Protein AF-A0A7C1EFW2-F1 (afdb_monomer_lite)

pLDDT: mean 73.29, std 19.78, range [35.16, 95.38]

Sequence (74 aa):
MEEDFNKRQTHPVLANCATPRQRIIDKLAQAGAQGIILGCTETGLLVSAGDCSIPLFDTTQIHAMAAVDYVLIE

Secondary structure (DSSP, 8-state):
--SSTT-----TTTTT---HHHHHHHHHHHTT---EEE-SHHHHTT--GGG-SS-EEEHHHHHHHHHHHHHH--

Foldseek 3Di:
DPPPPPCPDPDVVVVPPDDPVLVVLVVVVVVPDQEEEDPDPVVCVPDDQVSHPHYYHDPVVVVVVVVVVVVPPD

Structure (mmCIF, N/CA/C/O backbone):
data_AF-A0A7C1EFW2-F1
#
_entry.id   AF-A0A7C1EFW2-F1
#
loop_
_atom_site.group_PDB
_atom_site.id
_atom_site.type_symbol
_atom_site.label_atom_id
_atom_site.label_alt_id
_atom_site.label_comp_id
_atom_site.label_asym_id
_atom_site.label_entity_id
_atom_site.label_seq_id
_atom_site.pdbx_PDB_ins_code
_atom_site.Cartn_x
_atom_site.Cartn_y
_atom_site.Cartn_z
_atom_site.occupancy
_atom_site.B_iso_or_equiv
_atom_site.auth_seq_id
_atom_site.auth_comp_id
_atom_site.auth_asym_id
_atom_site.auth_atom_id
_atom_site.pdbx_PDB_model_num
ATOM 1 N N . MET A 1 1 ? 20.673 -15.785 12.600 1.00 37.31 1 MET A N 1
ATOM 2 C CA . MET A 1 1 ? 20.488 -14.331 12.811 1.00 37.31 1 MET A CA 1
ATOM 3 C C . MET A 1 1 ? 19.291 -13.851 11.986 1.00 37.31 1 MET A C 1
ATOM 5 O O . MET A 1 1 ? 19.385 -12.857 11.288 1.00 37.31 1 MET A O 1
ATOM 9 N N . GLU A 1 2 ? 18.168 -14.574 12.049 1.00 35.16 2 GLU A N 1
ATOM 10 C CA . GLU A 1 2 ? 17.009 -14.342 11.166 1.00 35.16 2 GLU A CA 1
ATOM 11 C C . GLU A 1 2 ? 15.669 -14.696 11.844 1.00 35.16 2 GLU A C 1
ATOM 13 O O . GLU A 1 2 ? 14.646 -14.794 11.181 1.00 35.16 2 GLU A O 1
ATOM 18 N N . GLU A 1 3 ? 15.641 -14.868 13.174 1.00 36.94 3 GLU A N 1
ATOM 19 C CA . GLU A 1 3 ? 14.439 -15.342 13.893 1.00 36.94 3 GLU A CA 1
ATOM 20 C C . GLU A 1 3 ? 13.832 -14.356 14.908 1.00 36.94 3 GLU A C 1
ATOM 22 O O . GLU A 1 3 ? 12.833 -14.681 15.549 1.00 36.94 3 GLU A O 1
ATOM 27 N N . ASP A 1 4 ? 14.354 -13.131 15.034 1.00 37.06 4 ASP A N 1
ATOM 28 C CA . ASP A 1 4 ? 13.908 -12.201 16.090 1.00 37.06 4 ASP A CA 1
ATOM 29 C C . ASP A 1 4 ? 13.149 -10.958 15.597 1.00 37.06 4 ASP A C 1
ATOM 31 O O . ASP A 1 4 ? 12.592 -10.219 16.407 1.00 37.06 4 ASP A O 1
ATOM 35 N N . PHE A 1 5 ? 13.017 -10.741 14.283 1.00 38.50 5 PHE A N 1
ATOM 36 C CA . PHE A 1 5 ? 12.228 -9.612 13.759 1.00 38.50 5 PHE A CA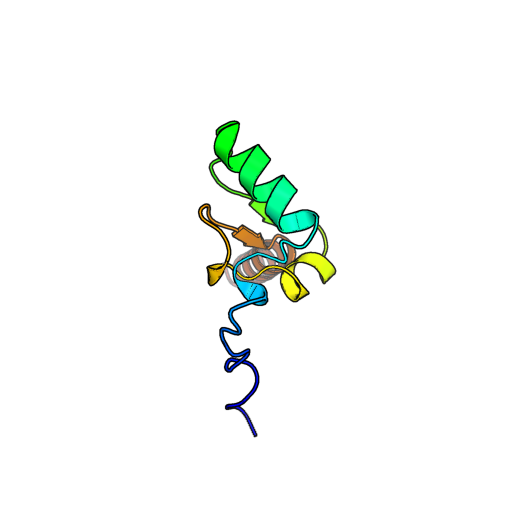 1
ATOM 37 C C . PHE A 1 5 ? 10.707 -9.813 13.921 1.00 38.50 5 PHE A C 1
ATOM 39 O O . PHE A 1 5 ? 9.954 -8.843 13.991 1.00 38.50 5 PHE A O 1
ATOM 46 N N . ASN A 1 6 ? 10.254 -11.068 14.044 1.00 42.47 6 ASN A N 1
ATOM 47 C CA . ASN A 1 6 ? 8.831 -11.423 14.097 1.00 42.47 6 ASN A CA 1
ATOM 48 C C . ASN A 1 6 ? 8.307 -11.734 15.515 1.00 42.47 6 ASN A C 1
ATOM 50 O O . ASN A 1 6 ? 7.175 -12.177 15.683 1.00 42.47 6 ASN A O 1
ATOM 54 N N . LYS A 1 7 ? 9.115 -11.503 16.559 1.00 41.56 7 LYS A N 1
ATOM 55 C CA . LYS A 1 7 ? 8.715 -11.689 17.966 1.00 41.56 7 LYS A CA 1
ATOM 56 C C . LYS A 1 7 ? 8.528 -10.355 18.684 1.00 41.56 7 LYS A C 1
ATOM 58 O O . LYS A 1 7 ? 8.959 -10.196 19.826 1.00 41.56 7 LYS A O 1
ATOM 63 N N . ARG A 1 8 ? 7.849 -9.385 18.056 1.00 51.72 8 ARG A N 1
ATOM 64 C CA . ARG A 1 8 ? 7.290 -8.247 18.805 1.00 51.72 8 ARG A CA 1
ATOM 65 C C . ARG A 1 8 ? 6.107 -8.749 19.626 1.00 51.72 8 ARG A C 1
ATOM 67 O O . ARG A 1 8 ? 4.963 -8.767 19.198 1.00 51.72 8 ARG A O 1
ATOM 74 N N . GLN A 1 9 ? 6.489 -9.243 20.798 1.00 48.72 9 GLN A N 1
ATOM 75 C CA . GLN A 1 9 ? 5.681 -9.722 21.901 1.00 48.72 9 GLN A CA 1
ATOM 76 C C . GLN A 1 9 ? 4.385 -8.930 22.040 1.00 48.72 9 GLN A C 1
ATOM 78 O O . GLN A 1 9 ? 4.402 -7.715 22.210 1.00 48.72 9 GLN A O 1
ATOM 83 N N . THR A 1 10 ? 3.276 -9.657 22.047 1.00 43.78 10 THR A N 1
ATOM 84 C CA . THR A 1 10 ? 1.951 -9.226 22.482 1.00 43.78 10 THR A CA 1
ATOM 85 C C . THR A 1 10 ? 1.995 -8.811 23.958 1.00 43.78 10 THR A C 1
ATOM 87 O O . THR A 1 10 ? 1.663 -9.588 24.851 1.00 43.78 10 THR A O 1
ATOM 90 N N . HIS A 1 11 ? 2.453 -7.594 24.244 1.00 37.22 11 HIS A N 1
ATOM 91 C CA . HIS A 1 11 ? 2.339 -6.992 25.570 1.00 37.22 11 HIS A CA 1
ATOM 92 C C . HIS A 1 11 ? 0.917 -6.417 25.723 1.00 37.22 11 HIS A C 1
ATOM 94 O O . HIS A 1 11 ? 0.448 -5.754 24.801 1.00 37.22 11 HIS A O 1
ATOM 100 N N . PRO A 1 12 ? 0.216 -6.581 26.861 1.00 40.22 12 PRO A N 1
ATOM 101 C CA . PRO A 1 12 ? -1.170 -6.115 27.043 1.00 40.22 12 PRO A CA 1
ATOM 102 C C . PRO A 1 12 ? -1.375 -4.590 26.914 1.00 40.22 12 PRO A C 1
ATOM 104 O O . PRO A 1 12 ? -2.508 -4.125 26.862 1.00 40.22 12 PRO A O 1
ATOM 107 N N . VAL A 1 13 ? -0.295 -3.805 26.802 1.00 40.31 13 VAL A N 1
ATOM 108 C CA . VAL A 1 13 ? -0.331 -2.367 26.470 1.00 40.31 13 VAL A CA 1
ATOM 109 C C . VAL A 1 13 ? -0.353 -2.118 24.944 1.00 40.31 13 VAL A C 1
ATOM 111 O O . VAL A 1 13 ? -0.883 -1.102 24.498 1.00 40.31 13 VAL A O 1
ATOM 114 N N . LEU A 1 14 ? 0.127 -3.064 24.123 1.00 45.19 14 LEU A N 1
ATOM 115 C CA . LEU A 1 14 ? 0.017 -3.044 22.651 1.00 45.19 14 LEU A CA 1
ATOM 116 C C . LEU A 1 14 ? -1.399 -3.364 22.157 1.00 45.19 14 LEU A C 1
ATOM 118 O O . LEU A 1 14 ? -1.732 -3.043 21.024 1.00 45.19 14 LEU A O 1
ATOM 122 N N . ALA A 1 15 ? -2.260 -3.912 23.017 1.00 43.94 15 ALA A N 1
ATOM 123 C CA . ALA A 1 15 ? -3.678 -4.091 22.714 1.00 43.94 15 ALA A CA 1
ATOM 124 C C . ALA A 1 15 ? -4.443 -2.755 22.589 1.00 43.94 15 ALA A C 1
ATOM 126 O O . ALA A 1 15 ? -5.603 -2.763 22.192 1.00 43.94 15 ALA A O 1
ATOM 127 N N . ASN A 1 16 ? -3.827 -1.610 22.933 1.00 42.25 16 ASN A N 1
ATOM 128 C CA . ASN A 1 16 ? -4.501 -0.308 22.871 1.00 42.25 16 ASN A CA 1
ATOM 129 C C . ASN A 1 16 ? -3.625 0.907 22.487 1.00 42.25 16 ASN A C 1
ATOM 131 O O . ASN A 1 16 ? -4.130 2.033 22.469 1.00 42.25 16 ASN A O 1
ATOM 135 N N . CYS A 1 17 ? -2.345 0.738 22.122 1.00 41.78 17 CYS A N 1
ATOM 136 C CA . CYS A 1 17 ? -1.518 1.847 21.616 1.00 41.78 17 CYS A CA 1
ATOM 137 C C . CYS A 1 17 ? -1.551 1.933 20.079 1.00 41.78 17 CYS A C 1
ATOM 139 O O . CYS A 1 17 ? -0.568 1.753 19.365 1.00 41.78 17 CYS A O 1
ATOM 141 N N . ALA A 1 18 ? -2.740 2.247 19.575 1.00 53.66 18 ALA A N 1
ATOM 142 C CA . ALA A 1 18 ? -2.980 2.599 18.189 1.00 53.66 18 ALA A CA 1
ATOM 143 C C . ALA A 1 18 ? -2.065 3.757 17.761 1.00 53.66 18 ALA A C 1
ATOM 145 O O . ALA A 1 18 ? -2.232 4.895 18.221 1.00 53.66 18 ALA A O 1
ATOM 146 N N . THR A 1 19 ? -1.117 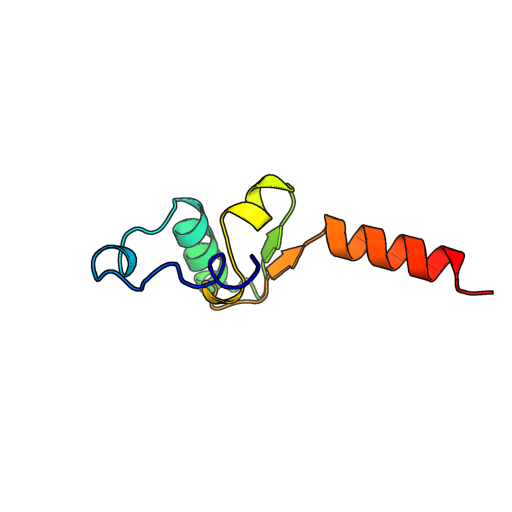3.489 16.860 1.00 60.69 19 THR A N 1
ATOM 147 C CA . THR A 1 19 ? -0.435 4.570 16.144 1.00 60.69 19 THR A CA 1
ATOM 148 C C . THR A 1 19 ? -1.509 5.441 15.472 1.00 60.69 19 THR A C 1
ATOM 150 O O . THR A 1 19 ? -2.553 4.918 15.067 1.00 60.69 19 THR A O 1
ATOM 153 N N . PRO A 1 20 ? -1.320 6.770 15.343 1.00 70.25 20 PRO A N 1
ATOM 154 C CA . PRO A 1 20 ? -2.311 7.639 14.702 1.00 70.25 20 PRO A CA 1
ATOM 155 C C . PRO A 1 20 ? -2.790 7.115 13.337 1.00 70.25 20 PRO A C 1
ATOM 157 O O . PRO A 1 20 ? -3.951 7.292 12.986 1.00 70.25 20 PRO A O 1
ATOM 160 N N . ARG A 1 21 ? -1.914 6.398 12.619 1.00 74.56 21 ARG A N 1
ATOM 161 C CA . ARG A 1 21 ? -2.201 5.706 11.357 1.00 74.56 21 ARG A CA 1
ATOM 162 C C . ARG A 1 21 ? -3.249 4.601 11.494 1.00 74.56 21 ARG A C 1
ATOM 164 O O . ARG A 1 21 ? -4.206 4.628 10.733 1.00 74.56 21 ARG A O 1
ATOM 171 N N . GLN A 1 22 ? -3.142 3.708 12.480 1.00 77.38 22 GLN A N 1
ATOM 172 C CA . GLN A 1 22 ? -4.135 2.642 12.678 1.00 77.38 22 GLN A CA 1
ATOM 173 C C . GLN A 1 22 ? -5.538 3.215 12.914 1.00 77.38 22 GLN A C 1
ATOM 175 O O . GLN A 1 22 ? -6.495 2.801 12.274 1.00 77.38 22 GLN A O 1
ATOM 180 N N . ARG A 1 23 ? -5.656 4.266 13.739 1.00 81.62 23 ARG A N 1
ATOM 181 C CA . ARG A 1 23 ? -6.952 4.931 13.978 1.00 81.62 23 ARG A CA 1
ATOM 182 C C . ARG A 1 23 ? -7.552 5.531 12.707 1.00 81.62 23 ARG A C 1
ATOM 184 O O . ARG A 1 23 ? -8.770 5.636 12.599 1.00 81.62 23 ARG A O 1
ATOM 191 N N . ILE A 1 24 ? -6.712 5.997 11.784 1.00 85.44 24 ILE A N 1
ATOM 192 C CA . ILE A 1 24 ? -7.154 6.519 10.487 1.00 85.44 24 ILE A CA 1
ATOM 193 C C . ILE A 1 24 ? -7.609 5.361 9.599 1.00 85.44 24 ILE A C 1
ATOM 195 O O . ILE A 1 24 ? -8.681 5.456 9.013 1.00 85.44 24 ILE A O 1
ATOM 199 N N . ILE A 1 25 ? -6.853 4.262 9.556 1.00 84.44 25 ILE A N 1
ATOM 200 C CA . ILE A 1 25 ? -7.214 3.048 8.811 1.00 84.44 25 ILE A CA 1
ATOM 201 C C . ILE A 1 25 ? -8.563 2.505 9.291 1.00 84.44 25 ILE A C 1
ATOM 203 O O . ILE A 1 25 ? -9.447 2.288 8.469 1.00 84.44 25 ILE A O 1
ATOM 207 N N . ASP A 1 26 ? -8.773 2.391 10.603 1.00 85.38 26 ASP A N 1
ATOM 208 C CA . ASP A 1 26 ? -10.030 1.897 11.172 1.00 85.38 26 ASP A CA 1
ATOM 209 C C . ASP A 1 26 ? -11.215 2.810 10.823 1.00 85.38 26 ASP A C 1
ATOM 211 O O . ASP A 1 26 ? -12.301 2.334 10.491 1.00 85.38 26 ASP A O 1
ATOM 215 N N . LYS A 1 27 ? -11.014 4.136 10.854 1.00 88.81 27 LYS A N 1
ATOM 216 C CA . LYS A 1 27 ? -12.036 5.111 10.436 1.00 88.81 27 LYS A CA 1
ATOM 217 C C . LYS A 1 27 ? -12.363 4.990 8.951 1.00 88.81 27 LYS A C 1
ATOM 219 O O . LYS A 1 27 ? -13.531 5.072 8.584 1.00 88.81 27 LYS A O 1
ATOM 224 N N . LEU A 1 28 ? -11.352 4.802 8.104 1.00 88.81 28 LEU A N 1
ATOM 225 C CA . LEU A 1 28 ? -11.539 4.608 6.668 1.00 88.81 28 LEU A CA 1
ATOM 226 C C . LEU A 1 28 ? -12.259 3.285 6.385 1.00 88.81 28 LEU A C 1
ATOM 228 O O . LEU A 1 28 ? -13.187 3.266 5.582 1.00 88.81 28 LEU A O 1
ATOM 232 N N . ALA A 1 29 ? -11.909 2.212 7.096 1.00 88.75 29 ALA A N 1
ATOM 233 C CA . ALA A 1 29 ? -12.590 0.924 7.006 1.00 88.75 29 ALA A CA 1
ATOM 234 C C . ALA A 1 29 ? -14.071 1.039 7.406 1.00 88.75 29 ALA A C 1
ATOM 236 O O . ALA A 1 29 ? -14.946 0.579 6.678 1.00 88.75 29 ALA A O 1
ATOM 237 N N . GLN A 1 30 ? -14.374 1.728 8.515 1.00 90.00 30 GLN A N 1
ATOM 238 C CA . GLN A 1 30 ? -15.754 2.004 8.943 1.00 90.00 30 GLN A CA 1
ATOM 239 C C . GLN A 1 30 ? -16.524 2.876 7.943 1.00 90.00 30 GLN A C 1
ATO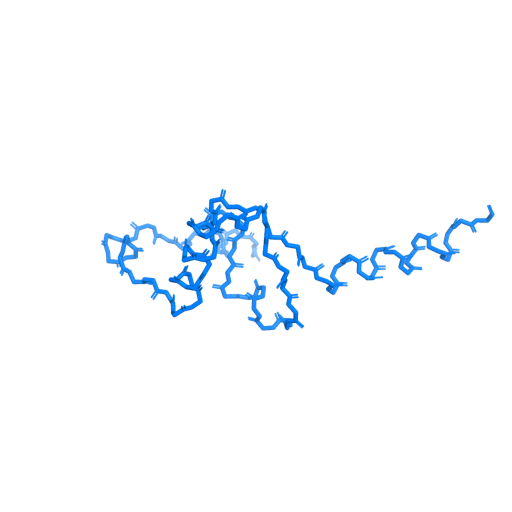M 241 O O . GLN A 1 30 ? -17.736 2.729 7.808 1.00 90.00 30 GLN A O 1
ATOM 246 N N . ALA A 1 31 ? -15.830 3.755 7.218 1.00 93.06 31 ALA A N 1
ATOM 247 C CA . ALA A 1 31 ? -16.402 4.544 6.132 1.00 93.06 31 ALA A CA 1
ATOM 248 C C . ALA A 1 31 ? -16.598 3.746 4.824 1.00 93.06 31 ALA A C 1
ATOM 250 O O . ALA A 1 31 ? -17.080 4.307 3.842 1.00 93.06 31 ALA A O 1
ATOM 251 N N . GLY A 1 32 ? -16.248 2.454 4.799 1.00 91.75 32 GLY A N 1
ATOM 252 C CA . GLY A 1 32 ? -16.440 1.566 3.652 1.00 91.75 32 GLY A CA 1
ATOM 253 C C . GLY A 1 32 ? -15.205 1.379 2.770 1.00 91.75 32 GLY A C 1
ATOM 254 O O . GLY A 1 32 ? -15.326 0.826 1.679 1.00 91.75 32 GLY A O 1
ATOM 255 N N . ALA A 1 33 ? -14.018 1.815 3.205 1.00 90.81 33 ALA A N 1
ATOM 256 C CA . ALA A 1 33 ? -12.787 1.514 2.482 1.00 90.81 33 ALA A CA 1
ATOM 257 C C . ALA A 1 33 ? -12.538 -0.000 2.461 1.00 90.81 33 ALA A C 1
ATOM 259 O O . ALA A 1 33 ? -12.509 -0.657 3.499 1.00 90.81 33 ALA A O 1
ATOM 260 N N . GLN A 1 34 ? -12.324 -0.542 1.264 1.00 92.06 34 GLN A N 1
ATOM 261 C CA . GLN A 1 34 ? -12.085 -1.973 1.047 1.00 92.06 34 GLN A CA 1
ATOM 262 C C . GLN A 1 34 ? -10.593 -2.324 1.015 1.00 92.06 34 GLN A C 1
ATOM 264 O O . GLN A 1 34 ? -10.235 -3.491 0.900 1.00 92.06 34 GLN A O 1
ATOM 269 N N . GLY A 1 35 ? -9.725 -1.319 1.113 1.00 87.94 35 GLY A N 1
ATOM 270 C CA . GLY A 1 35 ? -8.282 -1.477 1.164 1.00 87.94 35 GLY A CA 1
ATOM 271 C C . GLY A 1 35 ? -7.577 -0.141 1.359 1.00 87.94 35 GLY A C 1
ATOM 272 O O . GLY A 1 35 ? -8.169 0.922 1.165 1.00 87.94 35 GLY A O 1
ATOM 273 N N . ILE A 1 36 ? -6.312 -0.203 1.759 1.00 89.12 36 ILE A N 1
ATOM 274 C CA . ILE A 1 36 ? -5.473 0.966 2.031 1.00 89.12 36 ILE A CA 1
ATOM 275 C C . ILE A 1 36 ? -4.261 0.942 1.111 1.00 89.12 36 ILE A C 1
ATOM 277 O O . ILE A 1 36 ? -3.564 -0.063 1.019 1.00 89.12 36 ILE A O 1
ATOM 281 N N . ILE A 1 37 ? -3.983 2.070 0.466 1.00 89.94 37 ILE A N 1
ATOM 282 C CA . ILE A 1 37 ? -2.808 2.250 -0.388 1.00 89.94 37 ILE A CA 1
ATOM 283 C C . ILE A 1 37 ? -1.678 2.861 0.450 1.00 89.94 37 ILE A C 1
ATOM 285 O O . ILE A 1 37 ? -1.842 3.934 1.035 1.00 89.94 37 ILE A O 1
ATOM 289 N N . LEU A 1 38 ? -0.525 2.192 0.510 1.00 87.62 38 LEU A N 1
ATOM 290 C CA . LEU A 1 38 ? 0.670 2.679 1.198 1.00 87.62 38 LEU A CA 1
ATOM 291 C C . LEU A 1 38 ? 1.475 3.570 0.244 1.00 87.62 38 LEU A C 1
ATOM 293 O O . LEU A 1 38 ? 2.307 3.084 -0.513 1.00 87.62 38 LEU A O 1
ATOM 297 N N . GLY A 1 39 ? 1.206 4.877 0.271 1.00 80.75 39 GLY A N 1
ATOM 298 C CA . GLY A 1 39 ? 1.821 5.839 -0.657 1.00 80.75 39 GLY A CA 1
ATOM 299 C C . GLY A 1 39 ? 3.245 6.295 -0.309 1.00 80.75 39 GLY A C 1
ATOM 300 O O . GLY A 1 39 ? 3.895 6.917 -1.142 1.00 80.75 39 GLY A O 1
ATOM 301 N N . CYS A 1 40 ? 3.735 6.005 0.899 1.00 76.94 40 CYS A N 1
ATOM 302 C CA . CYS A 1 40 ? 5.091 6.352 1.339 1.00 76.94 40 CYS A CA 1
ATOM 303 C C . CYS A 1 40 ? 5.791 5.101 1.879 1.00 76.94 40 CYS A C 1
ATOM 305 O O . CYS A 1 40 ? 5.175 4.340 2.635 1.00 76.94 40 CYS A O 1
ATOM 307 N N . THR A 1 41 ? 7.073 4.918 1.559 1.00 73.31 41 THR A N 1
ATOM 308 C CA . THR A 1 41 ? 7.865 3.738 1.959 1.00 73.31 41 THR A CA 1
ATOM 309 C C . THR A 1 41 ? 7.984 3.600 3.480 1.00 73.31 41 THR A C 1
ATOM 311 O O . THR A 1 41 ? 7.993 2.493 4.012 1.00 73.31 41 THR A O 1
ATOM 314 N N . GLU A 1 42 ? 7.966 4.713 4.217 1.00 77.50 42 GLU A N 1
ATOM 315 C CA . GLU A 1 42 ? 8.004 4.745 5.682 1.00 77.50 42 GLU A CA 1
ATOM 316 C C . GLU A 1 42 ? 6.733 4.169 6.321 1.00 77.50 42 GLU A C 1
ATOM 318 O O . GLU A 1 42 ? 6.743 3.775 7.488 1.00 77.50 42 GLU A O 1
ATOM 323 N N . THR A 1 43 ? 5.624 4.112 5.578 1.00 67.44 43 THR A N 1
ATOM 324 C CA . THR A 1 43 ? 4.349 3.605 6.101 1.00 67.44 43 THR A CA 1
ATOM 325 C C . THR A 1 43 ? 4.356 2.079 6.196 1.00 67.44 43 THR A C 1
ATOM 327 O O . THR A 1 43 ? 3.852 1.546 7.184 1.00 67.44 43 THR A O 1
ATOM 330 N N . GLY A 1 44 ? 5.012 1.383 5.259 1.00 66.38 44 GLY A N 1
ATOM 331 C CA . GLY A 1 44 ? 5.190 -0.076 5.301 1.00 66.38 44 GLY A CA 1
ATOM 332 C C . GLY A 1 44 ? 6.083 -0.561 6.451 1.00 66.38 44 GLY A C 1
ATOM 333 O O . GLY A 1 44 ? 5.955 -1.692 6.904 1.00 66.38 44 GLY A O 1
ATOM 334 N N . LEU A 1 45 ? 6.940 0.309 7.000 1.00 71.69 45 LEU A N 1
ATOM 335 C CA . LEU A 1 45 ? 7.771 -0.003 8.173 1.00 71.69 45 LEU A CA 1
ATOM 336 C C . LEU A 1 45 ? 7.004 0.072 9.505 1.00 71.69 45 LEU A C 1
ATOM 338 O O . LEU A 1 45 ? 7.485 -0.421 10.529 1.00 71.69 45 LEU A O 1
ATOM 342 N N . LEU A 1 46 ? 5.838 0.727 9.512 1.00 73.50 46 LEU A N 1
ATOM 343 C CA . LEU A 1 46 ? 5.091 1.079 10.724 1.00 73.50 46 LEU A CA 1
ATOM 344 C C . LEU A 1 46 ? 3.710 0.426 10.810 1.00 73.50 46 LEU A C 1
ATOM 346 O O . LEU A 1 46 ? 3.104 0.467 11.880 1.00 73.50 46 LEU A O 1
ATOM 350 N N . VAL A 1 47 ? 3.214 -0.139 9.710 1.00 73.44 47 VAL A N 1
ATOM 351 C CA . VAL A 1 47 ? 1.916 -0.812 9.623 1.00 73.44 47 VAL A CA 1
ATOM 352 C C . VAL A 1 47 ? 2.124 -2.152 8.926 1.00 73.44 47 VAL A C 1
ATOM 354 O O . VAL A 1 47 ? 2.584 -2.182 7.787 1.00 73.44 47 VAL A O 1
ATOM 357 N N . SER A 1 48 ? 1.782 -3.251 9.603 1.00 71.12 48 SER A N 1
ATOM 358 C CA . SER A 1 48 ? 1.849 -4.596 9.022 1.00 71.12 48 SER A CA 1
ATOM 359 C C . SER A 1 48 ? 0.456 -5.073 8.618 1.00 71.12 48 SER A C 1
ATOM 361 O O . SER A 1 48 ? -0.538 -4.731 9.255 1.00 71.12 48 SER A O 1
ATOM 363 N N . ALA A 1 49 ? 0.372 -5.922 7.590 1.00 70.31 49 ALA A N 1
ATOM 364 C CA . ALA A 1 49 ? -0.904 -6.487 7.138 1.00 70.31 49 ALA A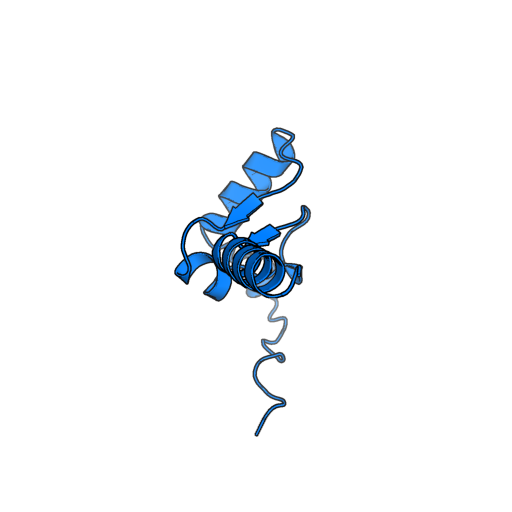 CA 1
ATOM 365 C C . ALA A 1 49 ? -1.640 -7.277 8.239 1.00 70.31 49 ALA A C 1
ATOM 367 O O . ALA A 1 49 ? -2.865 -7.309 8.246 1.00 70.31 49 ALA A O 1
ATOM 368 N N . GLY A 1 50 ? -0.909 -7.864 9.196 1.00 72.50 50 GLY A N 1
ATOM 369 C CA . GLY A 1 50 ? -1.490 -8.564 10.349 1.00 72.50 50 GLY A CA 1
ATOM 370 C C . GLY A 1 50 ? -2.220 -7.659 11.349 1.00 72.50 50 GLY A C 1
ATOM 371 O O . GLY A 1 50 ? -3.010 -8.159 12.143 1.00 72.50 50 GLY A O 1
ATOM 372 N N . ASP A 1 51 ? -1.995 -6.344 11.286 1.00 70.88 51 ASP A N 1
ATOM 373 C CA . ASP A 1 51 ? -2.602 -5.362 12.189 1.00 70.88 51 ASP A CA 1
ATOM 374 C C . ASP A 1 51 ? -3.871 -4.718 11.592 1.00 70.88 51 ASP A C 1
ATOM 376 O O . ASP A 1 51 ? -4.545 -3.930 12.256 1.00 70.88 51 ASP A O 1
ATOM 380 N N . CYS A 1 52 ? -4.208 -5.015 10.329 1.00 74.69 52 CYS A N 1
ATOM 381 C CA . CYS A 1 52 ? -5.284 -4.351 9.589 1.00 74.69 52 CYS A CA 1
ATOM 382 C C . CYS A 1 52 ? -6.433 -5.307 9.246 1.00 74.69 52 CYS A C 1
ATOM 384 O O . CYS A 1 52 ? -6.225 -6.430 8.796 1.00 74.69 52 CYS A O 1
ATOM 386 N N . SER A 1 53 ? -7.671 -4.832 9.407 1.00 80.56 53 SER A N 1
ATOM 387 C CA . SER A 1 53 ? -8.892 -5.574 9.053 1.00 80.56 53 SER A CA 1
ATOM 388 C C . SER A 1 53 ? -9.205 -5.567 7.552 1.00 80.56 53 SER A C 1
ATOM 390 O O . SER A 1 53 ? -10.041 -6.345 7.095 1.00 80.56 53 SER A O 1
ATOM 392 N N . ILE A 1 54 ? -8.544 -4.691 6.792 1.00 83.25 54 ILE A N 1
ATOM 393 C CA . ILE A 1 54 ? -8.690 -4.523 5.344 1.00 83.25 54 ILE A CA 1
ATOM 394 C C . ILE A 1 54 ? -7.316 -4.613 4.662 1.00 83.25 54 ILE A C 1
ATOM 396 O O . ILE A 1 54 ? -6.312 -4.236 5.275 1.00 83.25 54 ILE A O 1
ATOM 400 N N . PRO A 1 55 ? -7.241 -5.116 3.414 1.00 87.38 55 PRO A N 1
ATOM 401 C CA . PRO A 1 55 ? -5.979 -5.347 2.718 1.00 87.38 55 PRO A CA 1
ATOM 402 C C . PRO A 1 55 ? -5.165 -4.063 2.525 1.00 87.38 55 PRO A C 1
ATOM 404 O O . PRO A 1 55 ? -5.706 -2.990 2.246 1.00 87.38 55 PRO A O 1
ATOM 407 N N . LEU A 1 56 ? -3.845 -4.202 2.639 1.00 87.69 56 LEU A N 1
ATOM 408 C CA . LEU A 1 56 ? -2.875 -3.144 2.371 1.00 87.69 56 LEU A CA 1
ATOM 409 C C . LEU A 1 56 ? -2.237 -3.361 0.996 1.00 87.69 56 LEU A C 1
ATOM 411 O O . LEU A 1 56 ? -1.871 -4.482 0.649 1.00 87.69 56 LEU A O 1
ATOM 415 N N . PHE A 1 57 ? -2.063 -2.281 0.242 1.00 90.12 57 PHE A N 1
ATOM 416 C CA . PHE A 1 57 ? -1.445 -2.274 -1.079 1.00 90.12 57 PHE A CA 1
ATOM 417 C C . PHE A 1 57 ? -0.189 -1.404 -1.050 1.00 90.12 57 PHE A C 1
ATOM 419 O O . PHE A 1 57 ? -0.283 -0.177 -1.006 1.00 90.12 57 PHE A O 1
ATOM 426 N N . ASP A 1 58 ? 0.986 -2.033 -1.070 1.00 88.94 58 ASP A N 1
ATOM 427 C CA . ASP A 1 58 ? 2.264 -1.327 -1.178 1.00 88.94 58 ASP A CA 1
ATOM 428 C C . ASP A 1 58 ? 2.512 -0.905 -2.629 1.00 88.94 58 ASP A C 1
ATOM 430 O O . ASP A 1 58 ? 2.784 -1.736 -3.499 1.00 88.94 58 ASP A O 1
ATOM 434 N N . THR A 1 59 ? 2.418 0.398 -2.906 1.00 90.00 59 THR A N 1
ATOM 435 C CA . THR A 1 59 ? 2.598 0.911 -4.270 1.00 90.00 59 THR A CA 1
ATOM 436 C C . THR A 1 59 ? 4.016 0.725 -4.779 1.00 90.00 59 THR A C 1
ATOM 438 O O . THR A 1 59 ? 4.200 0.544 -5.978 1.00 90.00 59 THR A O 1
ATOM 441 N N . THR A 1 60 ? 5.011 0.747 -3.889 1.00 88.38 60 THR A N 1
ATOM 44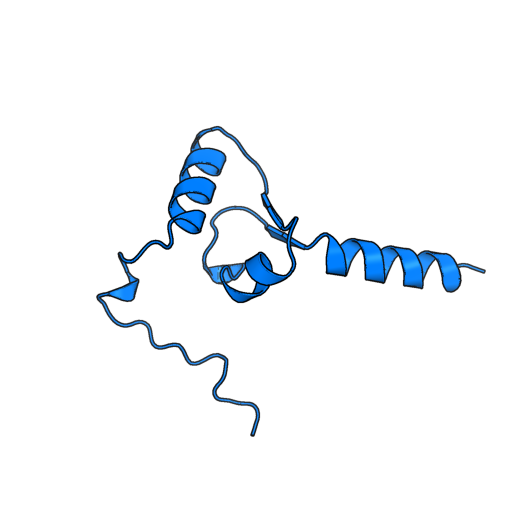2 C CA . THR A 1 60 ? 6.418 0.542 -4.250 1.00 88.38 60 THR A CA 1
ATOM 443 C C . THR A 1 60 ? 6.615 -0.879 -4.745 1.00 88.38 60 THR A C 1
ATOM 445 O O . THR A 1 60 ? 7.164 -1.082 -5.826 1.00 88.38 60 THR A O 1
ATOM 448 N N . GLN A 1 61 ? 6.112 -1.859 -3.991 1.00 89.56 61 GLN A N 1
ATOM 449 C CA . GLN A 1 61 ? 6.201 -3.262 -4.379 1.00 89.56 61 GLN A CA 1
ATOM 450 C C . GLN A 1 61 ? 5.413 -3.536 -5.665 1.00 89.56 61 GLN A C 1
ATOM 452 O O . GLN A 1 61 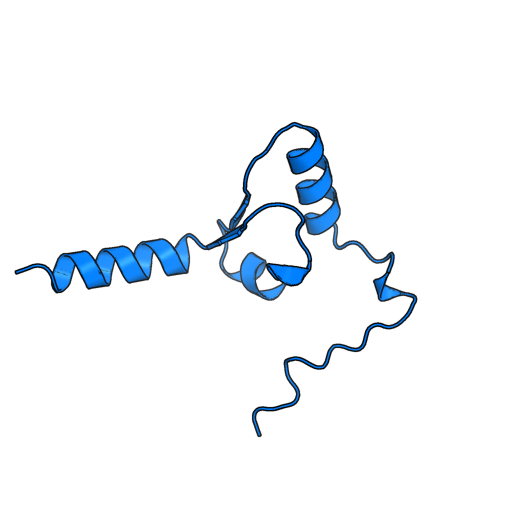? 5.943 -4.157 -6.583 1.00 89.56 61 GLN A O 1
ATOM 457 N N . ILE A 1 62 ? 4.179 -3.029 -5.766 1.00 92.31 62 ILE A N 1
ATOM 458 C CA . ILE A 1 62 ? 3.332 -3.216 -6.952 1.00 92.31 62 ILE A CA 1
ATOM 459 C C . ILE A 1 62 ? 3.992 -2.610 -8.196 1.00 92.31 62 ILE A C 1
ATOM 461 O O . ILE A 1 62 ? 4.036 -3.261 -9.236 1.00 92.31 62 ILE A O 1
ATOM 465 N N . HIS A 1 63 ? 4.531 -1.390 -8.111 1.00 92.62 63 HIS A N 1
ATOM 466 C CA . HIS A 1 63 ? 5.229 -0.769 -9.241 1.00 92.62 63 HIS A CA 1
ATOM 467 C C . HIS A 1 63 ? 6.518 -1.502 -9.609 1.00 92.62 63 HIS A C 1
ATOM 469 O O . HIS A 1 63 ? 6.780 -1.685 -10.794 1.00 92.62 63 HIS A O 1
ATOM 475 N N . ALA A 1 64 ? 7.305 -1.947 -8.627 1.00 92.44 64 ALA A N 1
ATOM 476 C CA . ALA A 1 64 ? 8.522 -2.705 -8.894 1.00 92.44 64 ALA A CA 1
ATOM 477 C C . ALA A 1 64 ? 8.216 -4.029 -9.609 1.00 92.44 64 ALA A C 1
ATOM 479 O O . ALA A 1 64 ? 8.862 -4.346 -10.603 1.00 92.44 64 ALA A O 1
ATOM 480 N N . MET A 1 65 ? 7.200 -4.766 -9.149 1.00 93.56 65 MET A N 1
ATOM 481 C CA . MET A 1 65 ? 6.762 -6.010 -9.789 1.00 93.56 65 MET A CA 1
ATOM 482 C C . MET A 1 65 ? 6.240 -5.757 -11.204 1.00 93.56 65 MET A C 1
ATOM 484 O O . MET A 1 65 ? 6.695 -6.408 -12.133 1.00 93.56 65 MET A O 1
ATOM 488 N N . ALA A 1 66 ? 5.381 -4.752 -11.393 1.00 93.56 66 ALA A N 1
ATOM 489 C CA . ALA A 1 66 ? 4.873 -4.402 -12.718 1.00 93.56 66 ALA A CA 1
ATOM 490 C C . ALA A 1 66 ? 5.992 -3.991 -13.691 1.00 93.56 66 ALA A C 1
ATOM 492 O O . ALA A 1 66 ? 5.932 -4.321 -14.871 1.00 93.56 66 ALA A O 1
ATOM 493 N N . ALA A 1 67 ? 7.022 -3.288 -13.209 1.00 93.56 67 ALA A N 1
ATOM 494 C CA . ALA A 1 67 ? 8.183 -2.935 -14.020 1.00 93.56 67 ALA A CA 1
ATOM 495 C C . ALA A 1 67 ? 9.006 -4.170 -14.416 1.00 93.56 67 ALA A C 1
ATOM 497 O O . ALA A 1 67 ? 9.455 -4.259 -15.556 1.00 93.56 67 ALA A O 1
ATOM 498 N N . VAL A 1 68 ? 9.187 -5.126 -13.499 1.00 95.38 68 VAL A N 1
ATOM 499 C CA . VAL A 1 68 ? 9.849 -6.405 -13.792 1.00 95.38 68 VAL A CA 1
ATOM 500 C C . VAL A 1 68 ? 9.040 -7.205 -14.810 1.00 95.38 68 VAL A C 1
ATOM 502 O O . VAL A 1 68 ? 9.599 -7.625 -15.818 1.00 95.38 68 VAL A O 1
ATOM 505 N N . ASP A 1 69 ? 7.733 -7.351 -14.598 1.00 94.75 69 ASP A N 1
ATOM 506 C CA . ASP A 1 69 ? 6.845 -8.063 -15.516 1.00 94.75 69 ASP A CA 1
ATOM 507 C C . ASP A 1 69 ? 6.870 -7.424 -16.909 1.00 94.75 69 ASP A C 1
ATOM 509 O O . ASP A 1 69 ? 7.022 -8.123 -17.903 1.00 94.75 69 ASP A O 1
ATOM 513 N N . TYR A 1 70 ? 6.821 -6.092 -16.994 1.00 95.00 70 TYR A N 1
ATOM 514 C CA . TYR A 1 70 ? 6.903 -5.372 -18.266 1.00 95.00 70 TYR A CA 1
ATOM 515 C C . TYR A 1 70 ? 8.197 -5.661 -19.040 1.00 95.00 70 TYR A C 1
ATOM 517 O O . TYR A 1 70 ? 8.178 -5.719 -20.264 1.00 95.00 70 TYR A O 1
ATOM 525 N N . VAL A 1 71 ? 9.322 -5.831 -18.339 1.00 95.06 71 VAL A N 1
ATOM 526 C CA . VAL A 1 71 ? 10.622 -6.123 -18.963 1.00 95.06 71 VAL A CA 1
ATOM 527 C C . VAL A 1 71 ? 10.765 -7.604 -19.333 1.00 95.06 71 VAL A C 1
ATOM 529 O O . VAL A 1 71 ? 11.520 -7.923 -20.246 1.00 95.06 71 VAL A O 1
ATOM 532 N N . LEU A 1 72 ? 10.076 -8.507 -18.629 1.00 92.81 72 LEU A N 1
ATOM 533 C CA . LEU A 1 72 ? 10.168 -9.958 -18.833 1.00 92.81 72 LEU A CA 1
ATOM 534 C C . LEU A 1 72 ? 9.104 -10.531 -19.779 1.00 92.81 72 LEU A C 1
ATOM 536 O O . LEU A 1 72 ? 9.231 -11.682 -20.198 1.00 92.81 72 LEU A O 1
ATOM 540 N N . ILE A 1 73 ? 8.063 -9.765 -20.105 1.00 74.69 73 ILE A N 1
ATOM 541 C CA . ILE A 1 73 ? 7.123 -10.102 -21.175 1.00 74.69 73 ILE A CA 1
ATOM 542 C C . ILE A 1 73 ? 7.818 -9.801 -22.514 1.00 74.69 73 ILE A C 1
ATOM 544 O O . ILE A 1 73 ? 7.821 -8.661 -22.976 1.00 74.69 73 ILE A O 1
ATOM 548 N N . GLU A 1 74 ? 8.442 -10.829 -23.097 1.00 55.31 74 GLU A N 1
ATOM 549 C CA . GLU A 1 74 ? 8.746 -10.905 -24.540 1.00 55.31 74 GLU A CA 1
ATOM 550 C C . GLU A 1 74 ? 7.459 -11.050 -25.366 1.00 55.31 74 GLU A C 1
ATOM 552 O O . GLU A 1 74 ? 6.616 -11.912 -25.011 1.00 55.31 74 GLU A O 1
#

Radius of gyration: 15.62 Å; chains: 1; bounding box: 37×23×52 Å